Protein AF-A0A255SM33-F1 (afdb_monomer_lite)

Radius of gyration: 15.59 Å; chains: 1; bounding box: 38×31×40 Å

Sequence (79 aa):
MSPDPDKPIIVNVYPGADTTFSLYQDSGDGYAFEQGDYSLSLLAWDDSKQKLKLKAVKKSRIYNREIKVNVVKCFPTKP

pLDDT: mean 88.24, std 12.99, range [44.44, 98.25]

Foldseek 3Di:
DPPDLAAAAEAEAEADDKDKDWDKDAPVPDDCVVVVRIWIWIWTADRVVRDTDIHTPDPNDDRPHHYHYDYDDDDPDDD

Secondary structure (DSSP, 8-state):
----TTSPEEEEE--SS-EEEEEEE--SSSSGGGGT--EEEEEEEETTTTEEEEEEEE-SS-----EEEEE---PPPP-

Structure (mmCIF, N/CA/C/O backbone):
data_AF-A0A255SM33-F1
#
_entry.id   AF-A0A255SM33-F1
#
loop_
_atom_site.group_PDB
_atom_site.id
_atom_site.type_symbol
_atom_site.label_atom_id
_atom_site.label_alt_id
_atom_site.label_comp_id
_atom_site.label_asym_id
_atom_site.label_entity_id
_atom_site.label_seq_id
_atom_site.pdbx_PDB_ins_code
_atom_site.Cartn_x
_atom_site.Cartn_y
_atom_site.Cartn_z
_atom_site.occupancy
_atom_site.B_iso_or_equiv
_atom_site.auth_seq_id
_atom_site.auth_comp_id
_atom_site.auth_asym_id
_atom_site.auth_atom_id
_atom_site.pdbx_PDB_model_num
ATOM 1 N N . MET A 1 1 ? 19.127 14.657 -8.392 1.00 44.44 1 MET A N 1
ATOM 2 C CA . MET A 1 1 ? 19.099 13.807 -7.183 1.00 44.44 1 MET A CA 1
ATOM 3 C C . MET A 1 1 ? 18.162 12.640 -7.474 1.00 44.44 1 MET A C 1
ATOM 5 O O . MET A 1 1 ? 16.964 12.879 -7.550 1.00 44.44 1 MET A O 1
ATOM 9 N N . SER A 1 2 ? 18.673 11.430 -7.721 1.00 56.03 2 SER A N 1
ATOM 10 C CA . SER A 1 2 ? 17.807 10.239 -7.778 1.00 56.03 2 SER A CA 1
ATOM 11 C C . SER A 1 2 ? 17.299 9.907 -6.372 1.00 56.03 2 SER A C 1
ATOM 13 O O . SER A 1 2 ? 18.011 10.187 -5.402 1.00 56.03 2 SER A O 1
ATOM 15 N N . PRO A 1 3 ? 16.079 9.361 -6.225 1.00 61.06 3 PRO A N 1
ATOM 16 C CA . PRO A 1 3 ? 15.597 8.894 -4.935 1.00 61.06 3 PRO A CA 1
ATOM 17 C C . PRO A 1 3 ? 16.553 7.829 -4.403 1.00 61.06 3 PRO A C 1
ATOM 19 O O . PRO A 1 3 ? 16.843 6.849 -5.080 1.00 61.06 3 PRO A O 1
ATOM 22 N N . ASP A 1 4 ? 17.041 8.051 -3.188 1.00 69.00 4 ASP A N 1
ATOM 23 C CA . ASP A 1 4 ? 17.835 7.078 -2.451 1.00 69.00 4 ASP A CA 1
ATOM 24 C C . ASP A 1 4 ? 17.028 5.763 -2.328 1.00 69.00 4 ASP A C 1
ATOM 26 O O . ASP A 1 4 ? 15.925 5.775 -1.750 1.00 69.00 4 ASP A O 1
ATOM 30 N N . PRO A 1 5 ? 17.507 4.656 -2.931 1.00 70.75 5 PRO A N 1
ATOM 31 C CA . PRO A 1 5 ? 16.777 3.394 -2.965 1.00 70.75 5 PRO A CA 1
ATOM 32 C C . PRO A 1 5 ? 16.624 2.774 -1.571 1.00 70.75 5 PRO A C 1
ATOM 34 O O . PRO A 1 5 ? 15.669 2.022 -1.363 1.00 70.75 5 PRO A O 1
ATOM 37 N N . ASP A 1 6 ? 17.473 3.155 -0.613 1.00 77.88 6 ASP A N 1
ATOM 38 C CA . ASP A 1 6 ? 17.498 2.592 0.738 1.00 77.88 6 ASP A CA 1
ATOM 39 C C . ASP A 1 6 ? 16.520 3.293 1.687 1.00 77.88 6 ASP A C 1
ATOM 41 O O . ASP A 1 6 ? 16.253 2.818 2.794 1.00 77.88 6 ASP A O 1
ATOM 45 N N . LYS A 1 7 ? 15.910 4.410 1.265 1.00 86.81 7 LYS A N 1
ATOM 46 C CA . LYS A 1 7 ? 14.911 5.087 2.098 1.00 86.81 7 LYS A CA 1
ATOM 47 C C . LYS A 1 7 ? 13.670 4.211 2.3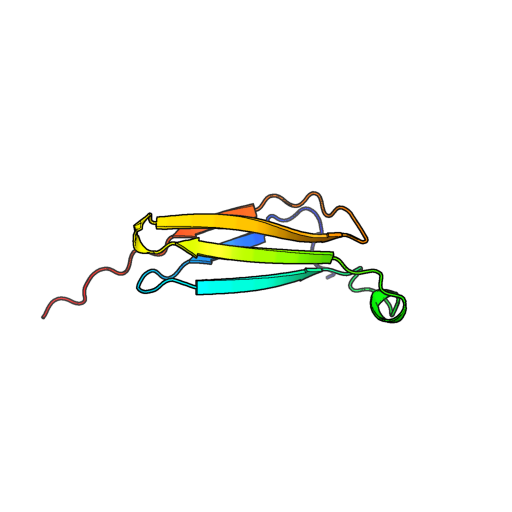12 1.00 86.81 7 LYS A C 1
ATOM 49 O O . LYS A 1 7 ? 13.156 3.627 1.349 1.00 86.81 7 LYS A O 1
ATOM 54 N N . PRO A 1 8 ? 13.113 4.186 3.535 1.00 91.31 8 PRO A N 1
ATOM 55 C CA . PRO A 1 8 ? 11.879 3.468 3.803 1.00 91.31 8 PRO A CA 1
ATOM 56 C C . PRO A 1 8 ? 10.710 4.070 3.021 1.00 91.31 8 PRO A C 1
ATOM 58 O O . PRO A 1 8 ? 10.642 5.280 2.792 1.00 91.31 8 PRO A O 1
ATOM 61 N N . ILE A 1 9 ? 9.757 3.220 2.656 1.00 91.94 9 ILE A N 1
ATOM 62 C CA . ILE A 1 9 ? 8.454 3.642 2.149 1.00 91.94 9 ILE A CA 1
ATOM 63 C C . ILE A 1 9 ? 7.581 3.976 3.356 1.00 91.94 9 ILE A C 1
ATOM 65 O O . ILE A 1 9 ? 7.367 3.128 4.222 1.00 91.94 9 ILE A O 1
ATOM 69 N N . ILE A 1 10 ? 7.064 5.204 3.411 1.00 95.06 10 ILE A N 1
ATOM 70 C CA . ILE A 1 10 ? 6.109 5.619 4.442 1.00 95.06 10 ILE A CA 1
ATOM 71 C C . ILE A 1 10 ? 4.692 5.475 3.890 1.00 95.06 10 ILE A C 1
ATOM 73 O O . ILE A 1 10 ? 4.324 6.157 2.935 1.00 95.06 10 ILE A O 1
ATOM 77 N N . VAL A 1 11 ? 3.888 4.607 4.501 1.00 95.94 11 VAL A N 1
ATOM 78 C CA . VAL A 1 11 ? 2.466 4.439 4.179 1.00 95.94 11 VAL A CA 1
ATOM 79 C C . VAL A 1 11 ? 1.643 5.167 5.232 1.00 95.94 11 VAL A C 1
ATOM 81 O O . VAL A 1 11 ? 1.565 4.717 6.374 1.00 95.94 11 VAL A O 1
ATOM 84 N N . ASN A 1 12 ? 1.021 6.281 4.847 1.00 96.69 12 ASN A N 1
ATOM 85 C CA . ASN A 1 12 ? 0.053 6.973 5.693 1.00 96.69 12 ASN A CA 1
ATOM 86 C C . ASN A 1 12 ? -1.338 6.393 5.446 1.00 96.69 12 ASN A C 1
ATOM 88 O O . ASN A 1 12 ? -1.854 6.450 4.331 1.00 96.69 12 ASN A O 1
ATOM 92 N N . VAL A 1 13 ? -1.937 5.845 6.493 1.00 96.25 13 VAL A N 1
ATOM 93 C CA . VAL A 1 13 ? -3.311 5.357 6.484 1.00 96.25 13 VAL A CA 1
ATOM 94 C C . VAL A 1 13 ? -4.182 6.409 7.149 1.00 96.25 13 VAL A C 1
ATOM 96 O O . VAL A 1 13 ? -3.915 6.787 8.287 1.00 96.25 13 VAL A O 1
ATOM 99 N N . TYR A 1 14 ? -5.226 6.849 6.454 1.00 95.56 14 TYR A N 1
ATOM 100 C CA . TYR A 1 14 ? -6.270 7.715 6.994 1.00 95.56 14 TYR A CA 1
ATOM 101 C C . TYR A 1 14 ? -7.499 6.840 7.274 1.00 95.56 14 TYR A C 1
ATOM 103 O O . TYR A 1 14 ? -8.159 6.434 6.318 1.00 95.56 14 TYR A O 1
ATOM 111 N N . PRO A 1 15 ? -7.765 6.476 8.543 1.00 94.56 15 PRO A N 1
ATOM 112 C CA . PRO A 1 15 ? -8.876 5.594 8.890 1.00 94.56 15 PRO A CA 1
ATOM 113 C C . PRO A 1 15 ? -10.236 6.210 8.555 1.00 94.56 15 PRO A C 1
ATOM 115 O O . PRO A 1 15 ? -10.380 7.433 8.509 1.00 94.56 15 PRO A O 1
ATOM 118 N N . GLY A 1 16 ? -11.240 5.356 8.387 1.00 95.25 16 GLY A N 1
ATOM 119 C CA . GLY A 1 16 ? -12.625 5.746 8.123 1.00 95.25 16 GLY A CA 1
ATOM 120 C C . GLY A 1 16 ? -13.376 4.789 7.197 1.00 95.25 16 GLY A C 1
ATOM 121 O O . GLY A 1 16 ? -14.602 4.850 7.142 1.00 95.25 16 GLY A O 1
ATOM 122 N N . ALA A 1 17 ? -12.664 3.924 6.470 1.00 96.88 17 ALA A N 1
ATOM 123 C CA . ALA A 1 17 ? -13.234 2.853 5.658 1.00 96.88 17 ALA A CA 1
ATOM 124 C C . ALA A 1 17 ? -12.151 1.856 5.225 1.00 96.88 17 ALA A C 1
ATOM 126 O O . ALA A 1 17 ? -10.972 2.209 5.132 1.00 96.88 17 ALA A O 1
ATOM 127 N N . ASP A 1 18 ? -12.560 0.627 4.899 1.00 98.25 18 ASP A N 1
ATOM 128 C CA . ASP A 1 18 ? -11.691 -0.339 4.224 1.00 98.25 18 ASP A CA 1
ATOM 129 C C . ASP A 1 18 ? -11.156 0.248 2.911 1.00 98.25 18 ASP A C 1
ATOM 131 O O . ASP A 1 18 ? -11.831 1.004 2.206 1.00 98.25 18 ASP A O 1
ATOM 135 N N . THR A 1 19 ? -9.914 -0.086 2.568 1.00 96.88 19 THR A N 1
ATOM 136 C CA . THR A 1 19 ? -9.267 0.473 1.377 1.00 96.88 19 THR A CA 1
ATOM 137 C C . THR A 1 19 ? -8.201 -0.449 0.828 1.00 96.88 19 THR A C 1
ATOM 139 O O . THR A 1 19 ? -7.551 -1.200 1.553 1.00 96.88 19 THR A O 1
ATOM 142 N N . THR A 1 20 ? -7.982 -0.360 -0.479 1.00 97.81 20 THR A N 1
ATOM 143 C CA . THR A 1 20 ? -6.892 -1.055 -1.157 1.00 97.81 20 THR A CA 1
ATOM 144 C C . THR A 1 20 ? -6.063 -0.098 -2.000 1.00 97.81 20 THR A C 1
ATOM 146 O O . THR A 1 20 ? -6.613 0.786 -2.650 1.00 97.81 20 THR A O 1
ATOM 149 N N . PHE A 1 21 ? -4.752 -0.322 -2.047 1.00 97.62 21 PHE A N 1
ATOM 150 C CA . PHE A 1 21 ? -3.811 0.408 -2.890 1.00 97.62 21 PHE A CA 1
ATOM 151 C C . PHE A 1 21 ? -2.818 -0.557 -3.545 1.00 97.62 21 PHE A C 1
ATOM 153 O O . PHE A 1 21 ? -2.276 -1.439 -2.881 1.00 97.62 21 PHE A O 1
ATOM 160 N N . SER A 1 22 ? -2.547 -0.389 -4.838 1.00 96.88 22 SER A N 1
ATOM 161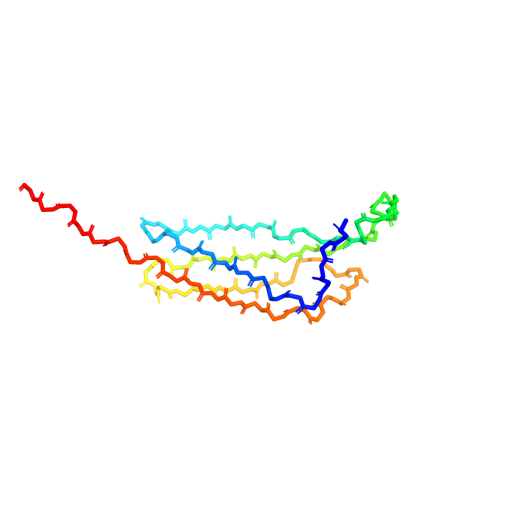 C CA . SER A 1 22 ? -1.537 -1.171 -5.558 1.00 96.88 22 SER A CA 1
ATOM 162 C C . SER A 1 22 ? -0.231 -0.386 -5.663 1.00 96.88 22 SER A C 1
ATOM 164 O O . SER A 1 22 ? -0.119 0.551 -6.446 1.00 96.88 22 SER A O 1
ATOM 166 N N . LEU A 1 23 ? 0.773 -0.794 -4.888 1.00 94.88 23 LEU A N 1
ATOM 167 C CA . LEU A 1 23 ? 2.134 -0.277 -4.973 1.00 94.88 23 LEU A CA 1
ATOM 168 C C . LEU A 1 23 ? 2.845 -0.886 -6.186 1.00 94.88 23 LEU A C 1
ATOM 170 O O . LEU A 1 23 ? 3.158 -2.079 -6.188 1.00 94.88 23 LEU A O 1
ATOM 174 N N . TYR A 1 24 ? 3.101 -0.053 -7.191 1.00 94.56 24 TYR A N 1
ATOM 175 C CA . TYR A 1 24 ? 3.898 -0.372 -8.373 1.00 94.56 24 TYR A CA 1
ATOM 176 C C . TYR A 1 24 ? 5.360 0.039 -8.174 1.00 94.56 24 TYR A C 1
ATOM 178 O O . TYR A 1 24 ? 5.636 1.117 -7.646 1.00 94.56 24 TYR A O 1
ATOM 186 N N . GLN A 1 25 ? 6.290 -0.823 -8.586 1.00 92.88 25 GLN A N 1
ATOM 187 C CA . GLN A 1 25 ? 7.730 -0.574 -8.521 1.00 92.88 25 GLN A CA 1
ATOM 188 C C . GLN A 1 25 ? 8.427 -1.141 -9.762 1.00 92.88 25 GLN A C 1
ATOM 190 O O . GLN A 1 25 ? 8.257 -2.320 -10.066 1.00 92.88 25 GLN A O 1
ATOM 195 N N . ASP A 1 26 ? 9.247 -0.332 -10.427 1.00 92.38 26 ASP A N 1
ATOM 196 C CA . ASP A 1 26 ? 10.168 -0.738 -11.494 1.00 92.38 26 ASP A CA 1
ATOM 197 C C . ASP A 1 26 ? 11.567 -0.138 -11.244 1.00 92.38 26 ASP A C 1
ATOM 199 O O . ASP A 1 26 ? 11.904 0.197 -10.102 1.00 92.38 26 ASP A O 1
ATOM 203 N N . SER A 1 27 ? 12.445 -0.117 -12.246 1.00 89.38 27 SER A N 1
ATOM 204 C CA . SER A 1 27 ? 13.805 0.407 -12.082 1.00 89.38 27 SER A CA 1
ATOM 205 C C . SER A 1 27 ? 13.871 1.939 -12.040 1.00 89.38 27 SER A C 1
ATOM 207 O O . SER A 1 27 ? 14.849 2.486 -11.536 1.00 89.38 27 SER A O 1
ATOM 209 N N . GLY A 1 28 ? 12.837 2.642 -12.520 1.00 88.88 28 GLY A N 1
ATOM 210 C CA . GLY A 1 28 ? 12.782 4.105 -12.576 1.00 88.88 28 GLY A CA 1
ATOM 211 C C . GLY A 1 28 ? 13.784 4.773 -13.530 1.00 88.88 28 GLY A C 1
ATOM 212 O O . GLY A 1 28 ? 13.840 6.000 -13.572 1.00 88.88 28 GLY A O 1
ATOM 213 N N . ASP A 1 29 ? 14.575 4.000 -14.279 1.00 89.62 29 ASP A N 1
ATOM 214 C CA . ASP A 1 29 ? 15.684 4.470 -15.124 1.00 89.62 29 ASP A CA 1
ATOM 215 C C . ASP A 1 29 ? 15.645 3.933 -16.571 1.00 89.62 29 ASP A C 1
ATOM 217 O O . ASP A 1 29 ? 16.601 4.108 -17.327 1.00 89.62 29 ASP A O 1
ATOM 221 N N . GLY A 1 30 ? 14.535 3.315 -16.994 1.00 91.50 30 GLY A N 1
ATOM 222 C CA . GLY A 1 30 ? 14.383 2.788 -18.351 1.00 91.50 30 GLY A CA 1
ATOM 223 C C . GLY A 1 30 ? 13.014 2.169 -18.642 1.00 91.50 30 GLY A C 1
ATOM 224 O O . GLY A 1 30 ? 12.064 2.325 -17.880 1.00 91.50 30 GLY A O 1
ATOM 225 N N . TYR A 1 31 ? 12.929 1.437 -19.758 1.00 94.94 31 TYR A N 1
ATOM 226 C CA . TYR A 1 31 ? 11.682 0.870 -20.303 1.00 94.94 31 TYR A CA 1
ATOM 227 C C . TYR A 1 31 ? 11.507 -0.633 -20.044 1.00 94.94 31 TYR A C 1
ATOM 229 O O . TYR A 1 31 ? 10.702 -1.301 -20.688 1.00 94.94 31 TYR A O 1
ATOM 237 N N . ALA A 1 32 ? 12.253 -1.207 -19.097 1.00 94.56 32 ALA A N 1
ATOM 238 C CA . ALA A 1 32 ? 12.173 -2.641 -18.806 1.00 94.56 32 ALA A CA 1
ATOM 239 C C . ALA A 1 32 ? 10.761 -3.082 -18.354 1.00 94.56 32 ALA A C 1
ATOM 241 O O . ALA A 1 32 ? 10.383 -4.243 -18.530 1.00 94.56 32 ALA A O 1
ATOM 242 N N . PHE A 1 33 ? 9.939 -2.151 -17.852 1.00 93.56 33 PHE A N 1
ATOM 243 C CA . PHE A 1 33 ? 8.540 -2.406 -17.514 1.00 93.56 33 PHE A CA 1
ATOM 244 C C . PHE A 1 33 ? 7.694 -2.872 -18.711 1.00 93.56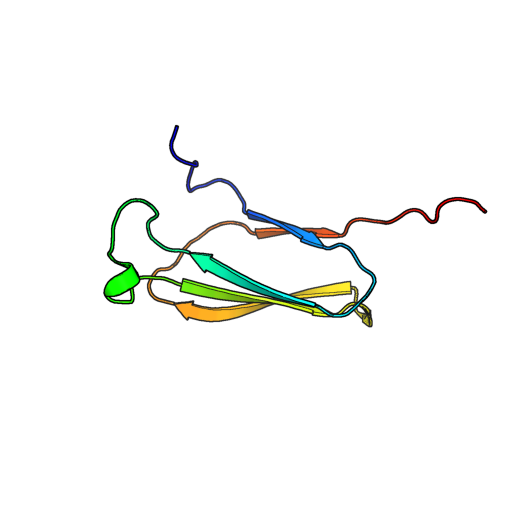 33 PHE A C 1
ATOM 246 O O . PHE A 1 33 ? 6.780 -3.676 -18.517 1.00 93.56 33 PHE A O 1
ATOM 253 N N . GLU A 1 34 ? 8.008 -2.441 -19.940 1.00 95.25 34 GLU A N 1
ATOM 254 C CA . GLU A 1 34 ? 7.307 -2.868 -21.164 1.00 95.25 34 GLU A CA 1
ATOM 255 C C . GLU A 1 34 ? 7.496 -4.364 -21.426 1.00 95.25 34 GLU A C 1
ATOM 257 O O . GLU A 1 34 ? 6.613 -5.042 -21.945 1.00 95.25 34 GLU A O 1
ATOM 262 N N . GLN A 1 35 ? 8.631 -4.900 -20.983 1.00 95.12 35 GLN A N 1
ATOM 263 C CA . GLN A 1 35 ? 8.962 -6.323 -21.030 1.00 95.12 35 GLN A CA 1
ATOM 264 C C . GLN A 1 35 ? 8.487 -7.063 -19.767 1.00 95.12 35 GLN A C 1
ATOM 266 O O . GLN A 1 35 ? 8.768 -8.244 -19.576 1.00 95.12 35 GLN A O 1
ATOM 271 N N . GLY A 1 36 ? 7.739 -6.381 -18.897 1.00 94.12 36 GLY A N 1
ATOM 272 C CA . GLY A 1 36 ? 7.173 -6.942 -17.681 1.00 94.12 36 GLY A CA 1
ATOM 273 C C . GLY A 1 36 ? 8.057 -6.822 -16.443 1.00 94.12 36 GLY A C 1
ATOM 274 O O . GLY A 1 36 ? 7.649 -7.383 -15.417 1.00 94.12 36 GLY A O 1
ATOM 275 N N . ASP A 1 37 ? 9.188 -6.104 -16.505 1.00 95.12 37 ASP A N 1
ATOM 276 C CA . ASP A 1 37 ? 10.112 -5.934 -15.379 1.00 95.12 37 ASP A CA 1
ATOM 277 C C . ASP A 1 37 ? 9.623 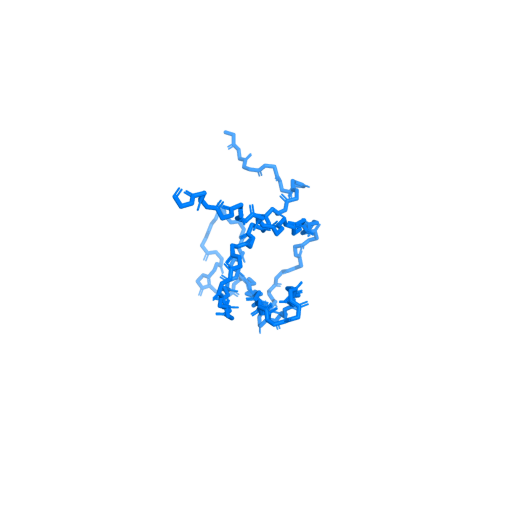-4.883 -14.372 1.00 95.12 37 ASP A C 1
ATOM 279 O O . ASP A 1 37 ? 10.122 -3.764 -14.285 1.00 95.12 37 ASP A O 1
ATOM 283 N N . TYR A 1 38 ? 8.585 -5.261 -13.631 1.00 94.06 38 TYR A N 1
ATOM 284 C CA . TYR A 1 38 ? 8.006 -4.486 -12.542 1.00 94.06 38 TYR A CA 1
ATOM 285 C C . TYR A 1 38 ? 7.379 -5.409 -11.492 1.00 94.06 38 TYR A C 1
ATOM 287 O O . TYR A 1 38 ? 7.038 -6.571 -11.747 1.00 94.06 38 TYR A O 1
ATOM 295 N N . SER A 1 39 ? 7.182 -4.874 -10.295 1.00 94.31 39 SER A N 1
ATOM 296 C CA . SER A 1 39 ? 6.540 -5.545 -9.171 1.00 94.31 39 SER A CA 1
ATOM 297 C C . SER A 1 39 ? 5.273 -4.796 -8.757 1.00 94.31 39 SER A C 1
ATOM 299 O O . SER A 1 39 ? 5.220 -3.568 -8.774 1.00 94.31 39 SER A O 1
ATOM 301 N N . LEU A 1 40 ? 4.244 -5.552 -8.373 1.00 95.38 40 LEU A N 1
ATOM 302 C CA . LEU A 1 40 ? 2.990 -5.043 -7.822 1.00 95.38 40 LEU A CA 1
ATOM 303 C C . LEU A 1 40 ? 2.755 -5.664 -6.449 1.00 95.38 40 LEU A C 1
ATOM 305 O O . LEU A 1 40 ? 2.689 -6.891 -6.318 1.00 95.38 40 LEU A O 1
ATOM 309 N N . SER A 1 41 ? 2.559 -4.820 -5.443 1.00 94.56 4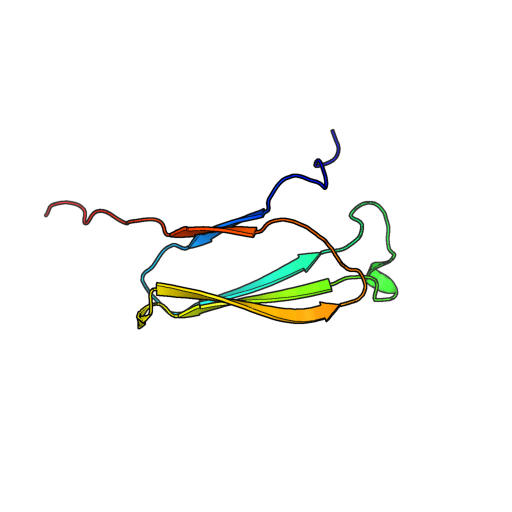1 SER A N 1
ATOM 310 C CA . SER A 1 41 ? 2.128 -5.237 -4.109 1.00 94.56 41 SER A CA 1
ATOM 311 C C . SER A 1 41 ? 0.808 -4.571 -3.743 1.00 94.56 41 SER A C 1
ATOM 313 O O . SER A 1 41 ? 0.670 -3.358 -3.831 1.00 94.56 41 SER A O 1
ATOM 315 N N . LEU A 1 42 ? -0.172 -5.358 -3.316 1.00 97.06 42 LEU A N 1
ATOM 316 C CA . LEU A 1 42 ? -1.436 -4.869 -2.791 1.00 97.06 42 LEU A CA 1
ATOM 317 C C . LEU A 1 42 ? -1.277 -4.540 -1.304 1.00 97.06 42 LEU A C 1
ATOM 319 O O . LEU A 1 42 ? -0.951 -5.412 -0.498 1.00 97.06 42 LEU A O 1
ATOM 323 N N . LEU A 1 43 ? -1.543 -3.292 -0.955 1.00 97.69 43 LEU A N 1
ATOM 324 C CA . LEU A 1 43 ? -1.766 -2.819 0.401 1.00 97.69 43 LEU A CA 1
ATOM 325 C C . LEU A 1 43 ? -3.273 -2.852 0.653 1.00 97.69 43 LEU A C 1
ATOM 327 O O . LEU A 1 43 ? -4.022 -2.179 -0.047 1.00 97.69 43 LEU A O 1
ATOM 331 N N . ALA A 1 44 ? -3.723 -3.642 1.619 1.00 98.19 44 ALA A N 1
ATOM 332 C CA . ALA A 1 44 ? -5.129 -3.742 1.995 1.00 98.19 44 ALA A CA 1
ATOM 333 C C . ALA A 1 44 ? -5.299 -3.303 3.449 1.00 98.19 44 ALA A C 1
ATOM 335 O O . ALA A 1 44 ? -4.745 -3.927 4.356 1.00 98.19 44 ALA A O 1
ATOM 336 N N . TRP A 1 45 ? -6.038 -2.220 3.657 1.00 98.19 45 TRP A N 1
ATOM 337 C CA . TRP A 1 45 ? -6.429 -1.712 4.962 1.00 98.19 45 TRP A CA 1
ATOM 338 C C . TRP A 1 45 ? -7.770 -2.316 5.371 1.00 98.19 45 TRP A C 1
ATOM 340 O O . TRP A 1 45 ? -8.749 -2.215 4.634 1.00 98.19 45 TRP A O 1
ATOM 350 N N . ASP A 1 46 ? -7.776 -2.952 6.539 1.00 98.00 46 ASP A N 1
ATOM 351 C CA . ASP A 1 46 ? -8.973 -3.383 7.257 1.00 98.00 46 ASP A CA 1
ATOM 352 C C . ASP A 1 46 ? -9.214 -2.370 8.379 1.00 98.00 46 ASP A C 1
ATOM 354 O O . ASP A 1 46 ? -8.464 -2.342 9.365 1.00 98.00 46 ASP A O 1
ATOM 358 N N . ASP A 1 47 ? -10.218 -1.516 8.195 1.00 97.19 47 ASP A N 1
ATOM 359 C CA . ASP A 1 47 ? -10.496 -0.377 9.070 1.00 97.19 47 ASP A CA 1
ATOM 360 C C . ASP A 1 47 ? -11.008 -0.836 10.428 1.00 97.19 47 ASP A C 1
ATOM 362 O O . ASP A 1 47 ? -10.536 -0.369 11.465 1.00 97.19 47 ASP A O 1
ATOM 366 N N . SER A 1 48 ? -11.860 -1.865 10.427 1.00 95.62 48 SER A N 1
ATOM 367 C CA . SER A 1 48 ? -12.396 -2.465 11.650 1.00 95.62 48 SER A CA 1
ATOM 368 C C . SER A 1 48 ? -11.299 -3.015 12.565 1.00 95.62 48 SER A C 1
ATOM 370 O O . SER A 1 48 ? -11.398 -2.937 13.790 1.00 95.62 48 SER A O 1
ATOM 372 N N . LYS A 1 49 ? -10.228 -3.564 11.979 1.00 96.88 49 LYS A N 1
ATOM 373 C CA . LYS A 1 49 ? -9.096 -4.141 12.717 1.00 96.88 49 LYS A CA 1
ATOM 374 C C . LYS A 1 49 ? -7.940 -3.167 12.901 1.00 96.88 49 LYS A C 1
ATOM 376 O O . LYS A 1 49 ? -6.983 -3.528 13.585 1.00 96.88 49 LYS A O 1
ATOM 381 N N . GLN A 1 50 ? -7.996 -2.003 12.260 1.00 94.88 50 GLN A N 1
ATOM 382 C CA . GLN A 1 50 ? -6.887 -1.068 12.099 1.00 94.88 50 GLN A CA 1
ATOM 383 C C . GLN A 1 50 ? -5.579 -1.751 11.672 1.00 94.88 50 GLN A C 1
ATOM 385 O O . GLN A 1 50 ? -4.517 -1.557 12.270 1.00 94.88 50 GLN A O 1
ATOM 390 N N . LYS A 1 51 ? -5.657 -2.605 10.646 1.00 96.38 51 LYS A N 1
ATOM 391 C CA . LYS A 1 51 ? -4.514 -3.392 10.162 1.00 96.38 51 LYS A CA 1
ATOM 392 C C . LYS A 1 51 ? -4.301 -3.212 8.671 1.00 96.38 51 LYS A C 1
ATOM 394 O O . LYS A 1 51 ? -5.195 -3.465 7.870 1.00 96.38 51 LYS A O 1
ATOM 399 N N . LEU A 1 52 ? -3.061 -2.889 8.307 1.00 97.19 52 LEU A N 1
ATOM 400 C CA . LEU A 1 52 ? -2.591 -2.933 6.929 1.00 97.19 52 LEU A CA 1
ATOM 401 C C . LEU A 1 52 ? -1.983 -4.307 6.631 1.00 97.19 52 LEU A C 1
ATOM 403 O O . LEU A 1 52 ? -1.110 -4.784 7.357 1.00 97.19 52 LEU A O 1
ATOM 407 N N . LYS A 1 53 ? -2.423 -4.937 5.545 1.00 96.75 53 LYS A N 1
ATOM 408 C CA . LYS A 1 53 ? -1.860 -6.177 5.007 1.00 96.75 53 LYS A CA 1
ATOM 409 C C . LYS A 1 53 ? -1.137 -5.879 3.702 1.00 96.75 53 LYS A C 1
ATOM 411 O O . LYS A 1 53 ? -1.684 -5.208 2.833 1.00 96.75 53 LYS A O 1
ATOM 416 N N . LEU A 1 54 ? 0.061 -6.430 3.553 1.00 94.12 54 LEU A N 1
ATOM 417 C CA . LEU A 1 54 ? 0.821 -6.410 2.308 1.00 94.12 54 LEU A CA 1
ATOM 418 C C . LEU A 1 54 ? 0.695 -7.774 1.625 1.00 94.12 54 LEU A C 1
ATOM 420 O O . LEU A 1 54 ? 0.982 -8.804 2.234 1.00 94.12 54 LEU A O 1
ATOM 424 N N . LYS A 1 55 ? 0.302 -7.788 0.353 1.00 94.19 55 LYS A N 1
ATOM 425 C CA . LYS A 1 55 ? 0.260 -8.989 -0.484 1.00 94.19 55 LYS A CA 1
ATOM 426 C C . LYS A 1 55 ? 1.027 -8.740 -1.773 1.00 94.19 55 LYS A C 1
ATOM 428 O O . LYS A 1 55 ? 0.704 -7.829 -2.522 1.00 94.19 55 LYS A O 1
ATOM 433 N N . ALA A 1 56 ? 2.001 -9.588 -2.075 1.00 92.19 56 ALA A N 1
ATOM 434 C CA . ALA A 1 56 ? 2.637 -9.573 -3.386 1.00 92.19 56 ALA A CA 1
ATOM 435 C C . ALA A 1 56 ? 1.658 -10.086 -4.455 1.00 92.19 56 ALA A C 1
ATOM 437 O O . ALA A 1 56 ? 1.125 -11.186 -4.317 1.00 92.19 56 ALA A O 1
ATOM 438 N N . VAL A 1 57 ? 1.422 -9.291 -5.500 1.00 94.12 57 VAL A N 1
ATOM 439 C CA . VAL A 1 57 ? 0.557 -9.642 -6.641 1.00 94.12 57 VAL A CA 1
ATOM 440 C C . VAL A 1 57 ? 1.404 -10.065 -7.836 1.00 94.12 57 VAL A C 1
ATOM 442 O O . VAL A 1 57 ? 1.130 -11.089 -8.452 1.00 94.12 57 VAL A O 1
ATOM 445 N N . LYS A 1 58 ? 2.473 -9.315 -8.119 1.00 92.12 58 LYS A N 1
ATOM 446 C CA . LYS A 1 58 ? 3.487 -9.654 -9.119 1.00 92.12 58 LYS A CA 1
ATOM 447 C C . LYS A 1 58 ? 4.866 -9.306 -8.578 1.00 92.12 58 LYS A C 1
ATOM 449 O O . LYS A 1 58 ? 5.040 -8.267 -7.945 1.00 92.12 58 LYS A O 1
ATOM 454 N N . LYS A 1 59 ? 5.843 -10.167 -8.845 1.00 85.25 59 LYS A N 1
ATOM 455 C CA . LYS A 1 59 ? 7.245 -9.951 -8.490 1.00 85.25 59 LYS A CA 1
ATOM 456 C C . LYS A 1 59 ? 8.111 -10.209 -9.716 1.00 85.25 59 LYS A C 1
ATOM 458 O O . LYS A 1 59 ? 8.246 -11.362 -10.106 1.00 85.25 59 LYS A O 1
ATOM 463 N N . SER A 1 60 ? 8.669 -9.151 -10.296 1.00 84.56 60 SER A N 1
ATOM 464 C CA . SER A 1 60 ? 9.770 -9.270 -11.263 1.00 84.56 60 SER A CA 1
ATOM 465 C C . SER A 1 60 ? 11.121 -9.112 -10.566 1.00 84.56 60 SER A C 1
ATOM 467 O O . SER A 1 60 ? 12.023 -9.927 -10.736 1.00 84.56 60 SER A O 1
ATOM 469 N N . ARG A 1 61 ? 11.221 -8.118 -9.674 1.00 80.38 61 ARG A N 1
ATOM 470 C CA . ARG A 1 61 ? 12.388 -7.876 -8.815 1.00 80.38 61 ARG A CA 1
ATOM 471 C C . ARG A 1 61 ? 12.006 -7.826 -7.344 1.00 80.38 61 ARG A C 1
ATOM 473 O O . ARG A 1 61 ? 10.879 -7.470 -6.981 1.00 80.38 61 ARG A O 1
ATOM 480 N N . ILE A 1 62 ? 12.974 -8.166 -6.498 1.00 74.44 62 ILE A N 1
ATOM 481 C CA . ILE A 1 62 ? 12.868 -8.019 -5.048 1.00 74.44 62 ILE A CA 1
ATOM 482 C C . ILE A 1 62 ? 13.359 -6.619 -4.676 1.00 74.44 62 ILE A C 1
ATOM 484 O O . ILE A 1 62 ? 14.539 -6.311 -4.814 1.00 74.44 62 ILE A O 1
ATOM 488 N N . TYR A 1 63 ? 12.448 -5.786 -4.177 1.00 78.75 63 TYR A N 1
ATOM 489 C CA . TYR A 1 63 ? 12.777 -4.493 -3.585 1.00 78.75 63 TYR A CA 1
ATOM 490 C C . TYR A 1 63 ? 12.818 -4.649 -2.063 1.00 78.75 63 TYR A C 1
ATOM 492 O O . TYR A 1 63 ? 11.771 -4.705 -1.419 1.00 78.75 63 TYR A O 1
ATOM 500 N N . ASN A 1 64 ? 14.017 -4.726 -1.483 1.00 78.62 64 ASN A N 1
ATOM 501 C CA . ASN A 1 64 ? 14.224 -4.869 -0.036 1.00 78.62 64 ASN A CA 1
ATOM 502 C C . ASN A 1 64 ? 14.078 -3.524 0.697 1.00 78.62 64 ASN A C 1
ATOM 504 O O . ASN A 1 64 ? 14.988 -3.089 1.395 1.00 78.62 64 ASN A O 1
ATOM 508 N N . ARG A 1 65 ? 12.944 -2.839 0.513 1.00 85.12 65 ARG A N 1
ATOM 509 C CA . ARG A 1 65 ? 12.672 -1.562 1.184 1.00 85.12 65 ARG A CA 1
ATOM 510 C C . ARG A 1 65 ? 11.872 -1.795 2.454 1.00 85.12 65 ARG A C 1
ATOM 512 O O . ARG A 1 65 ? 10.850 -2.478 2.437 1.00 85.12 65 ARG A O 1
ATOM 519 N N . GLU A 1 66 ? 12.317 -1.184 3.545 1.00 90.44 66 GLU A N 1
ATOM 520 C CA . GLU A 1 66 ? 11.536 -1.118 4.776 1.00 90.44 66 GLU A CA 1
ATOM 521 C C . GLU A 1 66 ? 10.219 -0.366 4.512 1.00 90.44 66 GLU A C 1
ATOM 523 O O . GLU A 1 66 ? 10.217 0.711 3.911 1.00 90.44 66 GLU A O 1
ATOM 528 N N . ILE A 1 67 ? 9.092 -0.923 4.966 1.00 91.81 67 ILE A N 1
ATOM 529 C CA . ILE A 1 67 ? 7.787 -0.255 4.930 1.00 91.81 67 ILE A CA 1
ATOM 530 C C . ILE A 1 67 ? 7.435 0.185 6.347 1.00 91.81 67 ILE A C 1
ATOM 532 O O . ILE A 1 67 ? 7.239 -0.648 7.231 1.00 91.81 67 ILE A O 1
ATOM 536 N N . LYS A 1 68 ? 7.304 1.497 6.550 1.00 95.25 68 LYS A N 1
ATOM 537 C CA . LYS A 1 68 ? 6.821 2.088 7.801 1.00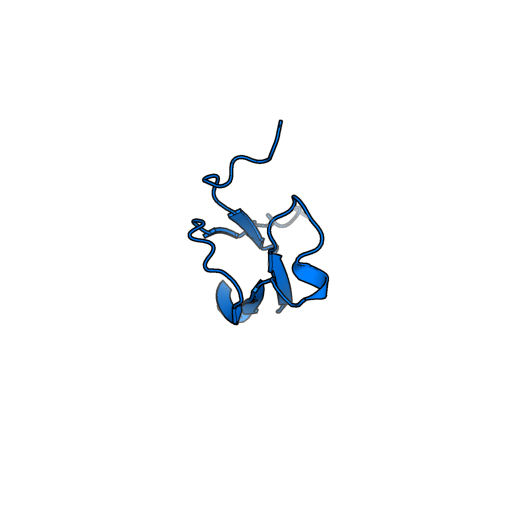 95.25 68 LYS A CA 1
ATOM 538 C C . LYS A 1 68 ? 5.376 2.515 7.621 1.00 95.25 68 LYS A C 1
ATOM 540 O O . LYS A 1 68 ? 5.061 3.305 6.734 1.00 95.25 68 LYS A O 1
ATOM 545 N N . VAL A 1 69 ? 4.499 1.999 8.472 1.00 95.50 69 VAL A N 1
ATOM 546 C CA . VAL A 1 69 ? 3.072 2.327 8.447 1.00 95.50 69 VAL A CA 1
ATOM 547 C C . VAL A 1 69 ? 2.786 3.364 9.523 1.00 95.50 69 VAL A C 1
ATOM 549 O O . VAL A 1 69 ? 3.107 3.156 10.691 1.00 95.50 69 VAL A O 1
ATOM 552 N N . ASN A 1 70 ? 2.168 4.468 9.127 1.00 96.00 70 ASN A N 1
ATOM 553 C CA . ASN A 1 70 ? 1.686 5.510 10.017 1.00 96.00 70 ASN A CA 1
ATOM 554 C C . ASN A 1 70 ? 0.161 5.580 9.919 1.00 96.00 70 ASN A C 1
ATOM 556 O O . ASN A 1 70 ? -0.380 5.908 8.865 1.00 96.00 70 ASN A O 1
ATOM 560 N N . VAL A 1 71 ? -0.534 5.271 11.010 1.00 94.81 71 VAL A N 1
ATOM 561 C CA . VAL A 1 71 ? -1.992 5.406 11.079 1.00 94.81 71 VAL A CA 1
ATOM 562 C C . VAL A 1 71 ? -2.307 6.796 11.613 1.00 94.81 71 VAL A C 1
ATOM 564 O O . VAL A 1 71 ? -2.054 7.101 12.781 1.00 94.81 71 VAL A O 1
ATOM 567 N N . VAL A 1 72 ? -2.834 7.651 10.742 1.00 93.94 72 VAL A N 1
ATOM 568 C CA . VAL A 1 72 ? -3.151 9.039 11.065 1.00 93.94 72 VAL A CA 1
ATOM 569 C C . VAL A 1 72 ? -4.348 9.056 12.005 1.00 93.94 72 VAL A C 1
ATOM 571 O O . VAL A 1 72 ? -5.452 8.652 11.650 1.00 93.94 72 VAL A O 1
ATOM 574 N N . LYS A 1 73 ? -4.137 9.540 13.229 1.00 85.69 73 LYS A N 1
ATOM 575 C CA . LYS A 1 73 ? -5.229 9.783 14.169 1.00 85.69 73 LYS A CA 1
ATOM 576 C C . LYS A 1 73 ? -5.921 11.083 13.776 1.00 85.69 73 LYS A C 1
ATOM 578 O O . LYS A 1 73 ? -5.377 12.161 14.005 1.00 85.69 73 LYS A O 1
ATOM 583 N N . CYS A 1 74 ? -7.119 10.990 13.209 1.00 66.88 74 CYS A N 1
ATOM 584 C CA . CYS A 1 74 ? -8.003 12.145 13.145 1.00 66.88 74 CYS A CA 1
ATOM 585 C C . CYS A 1 74 ? -8.511 12.436 14.558 1.00 66.88 74 CYS A C 1
ATOM 587 O O . CYS A 1 74 ? -9.236 11.639 15.150 1.00 66.88 74 CYS A O 1
ATOM 589 N N . PHE A 1 75 ? -8.110 13.579 15.108 1.00 60.72 75 PHE A N 1
ATOM 590 C CA . PHE A 1 75 ? -8.807 14.145 16.253 1.00 60.72 75 PHE A CA 1
ATOM 591 C C . PHE A 1 75 ? -10.180 14.609 15.756 1.00 60.72 75 PHE A C 1
ATOM 593 O O . PHE A 1 75 ? -10.226 15.313 14.744 1.00 60.72 75 PHE A O 1
ATOM 600 N N . PRO A 1 76 ? -11.293 14.229 16.407 1.00 60.41 76 PRO A N 1
ATOM 601 C CA . PRO A 1 76 ? -12.577 14.814 16.062 1.00 60.41 76 PRO A CA 1
ATOM 602 C C . PRO A 1 76 ? -12.462 16.331 16.228 1.00 60.41 76 PRO A C 1
ATOM 604 O O . PRO A 1 76 ? -12.018 16.818 17.272 1.00 60.41 76 PRO A O 1
ATOM 607 N N . THR A 1 77 ? -12.823 17.084 15.188 1.00 51.25 77 THR A N 1
ATOM 608 C CA . THR A 1 77 ? -13.036 18.524 15.320 1.00 51.25 77 THR A CA 1
ATOM 609 C C . THR A 1 77 ? -14.119 18.712 16.372 1.00 51.25 77 THR A C 1
ATOM 611 O O . THR A 1 77 ? -15.207 18.148 16.245 1.00 51.25 77 THR A O 1
ATOM 614 N N . LYS A 1 78 ? -13.781 19.426 17.449 1.00 47.66 78 LYS A N 1
ATOM 615 C CA . LYS A 1 78 ? -14.716 19.753 18.530 1.00 47.66 78 LYS A CA 1
ATOM 616 C C . LYS A 1 78 ? -15.966 20.412 17.907 1.00 47.66 78 LYS A C 1
ATOM 618 O O . LYS A 1 78 ? -15.769 21.214 16.991 1.00 47.66 78 LYS A O 1
ATOM 623 N N . PRO A 1 79 ? -17.187 20.033 18.329 1.00 64.88 79 PRO A N 1
ATOM 624 C CA . PRO A 1 79 ? -18.422 20.615 17.803 1.00 64.88 79 PRO A CA 1
ATOM 625 C C . PRO A 1 79 ? -18.489 22.127 18.026 1.00 64.88 79 PRO A C 1
ATOM 627 O O . PRO A 1 79 ? -17.862 22.609 19.002 1.00 64.88 79 PRO A O 1
#